Protein AF-A0A812R1J5-F1 (afdb_monomer_lite)

Foldseek 3Di:
DVVCVVVVQQVVCVVVVQPQDADLPFFQKWWWFAAPVRKIKIKGFSDQDEACDVPQHPDDPDPSRVVHPDDFDQSHQQQRIKMWIGDPDTDIDRHRLPDPVNCVLPVCQVDPDRSDDDRVSRHFTFWMWGDDPPDDIDIDGDDGPVNVVVVVVVD

Secondary structure (DSSP, 8-state):
-HHHHHHHHHHHHHHTT------TTTTSEEEEEE-TTS-EEEEEESSPPPPPBTTTB----GGGGTT--PPP-HHHHTT-EEEEEESSSEEEEEE-TTSHHHHHH-TTTT-TTT----GGGTSEEEEEEE--TTSPPEEEEPPPHHHHHHHHTT-

Radius of gyration: 16.7 Å; chains: 1; bounding box: 37×38×50 Å

Structure (mmCIF, N/CA/C/O backbone):
data_AF-A0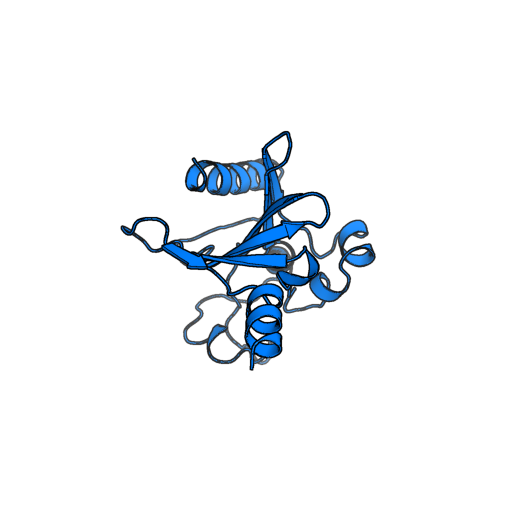A812R1J5-F1
#
_entry.id   AF-A0A812R1J5-F1
#
loop_
_atom_site.group_PDB
_atom_site.id
_atom_site.type_symbol
_atom_site.label_atom_id
_atom_site.label_alt_id
_atom_site.label_comp_id
_atom_site.label_asym_id
_atom_site.label_entity_id
_atom_site.l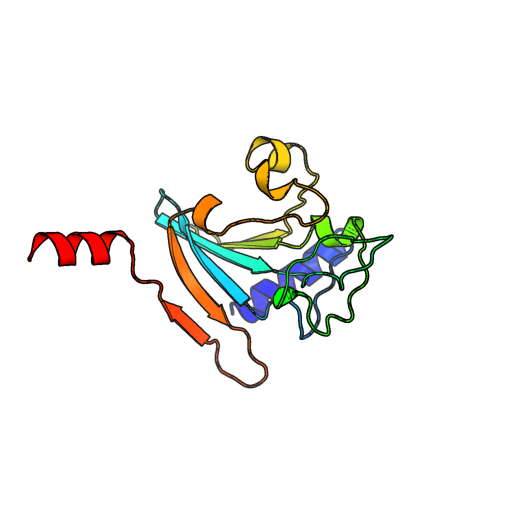abel_seq_id
_atom_site.pdbx_PDB_ins_code
_atom_site.Cartn_x
_atom_site.Ca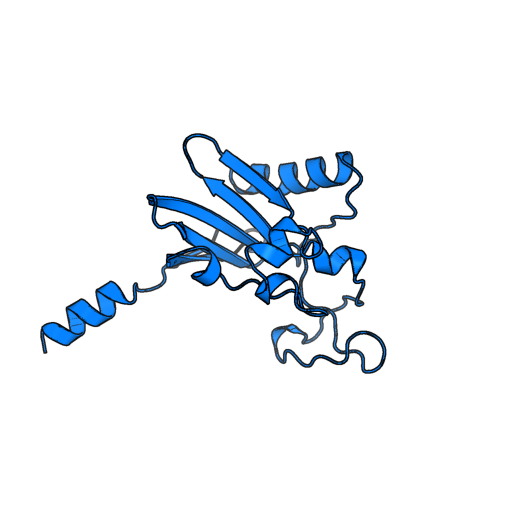rtn_y
_atom_site.Cartn_z
_atom_site.occupancy
_atom_site.B_iso_or_equiv
_atom_site.auth_seq_id
_atom_site.auth_comp_id
_atom_site.auth_asym_id
_atom_site.auth_atom_id
_atom_site.pdbx_PDB_model_num
ATOM 1 N N . MET A 1 1 ? -19.288 -5.017 1.926 1.00 64.69 1 MET A N 1
ATOM 2 C CA . MET A 1 1 ? -18.869 -3.828 2.698 1.00 64.69 1 MET A CA 1
ATOM 3 C C . MET A 1 1 ? -17.383 -3.512 2.534 1.00 64.69 1 MET A C 1
ATOM 5 O O . MET A 1 1 ? -17.084 -2.512 1.907 1.00 64.69 1 MET A O 1
ATOM 9 N N . LEU A 1 2 ? -16.437 -4.330 3.029 1.00 65.38 2 LEU A N 1
ATOM 10 C CA . LEU A 1 2 ? -14.997 -4.022 2.899 1.00 65.38 2 LEU A CA 1
ATOM 11 C C . LEU A 1 2 ? -14.519 -3.975 1.440 1.00 65.38 2 LEU A C 1
ATOM 13 O O . LEU A 1 2 ? -13.867 -3.024 1.029 1.00 65.38 2 LEU A O 1
ATOM 17 N N . LYS A 1 3 ? -14.906 -4.984 0.653 1.00 66.19 3 LYS A N 1
ATOM 18 C CA . LYS A 1 3 ? -14.640 -5.043 -0.788 1.00 66.19 3 LYS A CA 1
ATOM 19 C C . LYS A 1 3 ? -15.125 -3.769 -1.495 1.00 66.19 3 LYS A C 1
ATOM 21 O O . LYS A 1 3 ? -14.370 -3.162 -2.244 1.00 66.19 3 LYS A O 1
A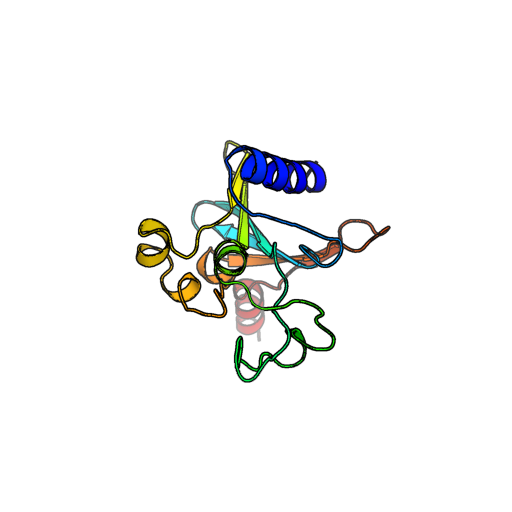TOM 26 N N . ASP A 1 4 ? -16.344 -3.333 -1.187 1.00 70.38 4 ASP A N 1
ATOM 27 C CA . ASP A 1 4 ? -16.959 -2.148 -1.795 1.00 70.38 4 ASP A CA 1
ATOM 28 C C . ASP A 1 4 ? -16.195 -0.868 -1.438 1.00 70.38 4 ASP A C 1
ATOM 30 O O . ASP A 1 4 ? -15.927 -0.066 -2.323 1.00 70.38 4 ASP A O 1
ATOM 34 N N . ILE A 1 5 ? -15.765 -0.722 -0.177 1.00 69.44 5 ILE A N 1
ATOM 35 C CA . ILE A 1 5 ? -14.951 0.415 0.287 1.00 69.44 5 ILE A CA 1
ATOM 36 C C . ILE A 1 5 ? -13.613 0.479 -0.463 1.00 69.44 5 ILE A C 1
ATOM 38 O O . ILE A 1 5 ? -13.178 1.555 -0.879 1.00 69.44 5 ILE A O 1
ATOM 42 N N . ILE A 1 6 ? -12.957 -0.666 -0.663 1.00 68.81 6 ILE A N 1
ATOM 43 C CA . ILE A 1 6 ? -11.669 -0.735 -1.365 1.00 68.81 6 ILE A CA 1
ATOM 44 C C . ILE A 1 6 ? -11.836 -0.302 -2.824 1.00 68.81 6 ILE A C 1
ATOM 46 O O . ILE A 1 6 ? -11.158 0.622 -3.276 1.00 68.81 6 ILE A O 1
ATOM 50 N N . PHE A 1 7 ? -12.785 -0.897 -3.550 1.00 70.31 7 PHE A N 1
ATOM 51 C CA . PHE A 1 7 ? -12.992 -0.556 -4.959 1.00 70.31 7 PHE A CA 1
ATOM 52 C C . PHE A 1 7 ? -13.555 0.861 -5.150 1.00 70.31 7 PHE A C 1
ATOM 54 O O . PHE A 1 7 ? -13.175 1.533 -6.110 1.00 70.31 7 PHE A O 1
ATOM 61 N N . SER A 1 8 ? -14.370 1.375 -4.220 1.00 74.31 8 SER A N 1
ATOM 62 C CA . SER A 1 8 ? -14.804 2.778 -4.256 1.00 74.31 8 SER A CA 1
ATOM 63 C C . SER A 1 8 ? -13.648 3.754 -4.036 1.00 74.31 8 SER A C 1
ATOM 65 O O . SER A 1 8 ? -13.647 4.836 -4.614 1.00 74.31 8 SER A O 1
ATOM 67 N N . THR A 1 9 ? -12.639 3.375 -3.242 1.00 69.69 9 THR A N 1
ATOM 68 C CA . THR A 1 9 ? -11.441 4.203 -3.014 1.00 69.69 9 THR A CA 1
ATOM 69 C C . THR A 1 9 ? -10.618 4.335 -4.290 1.00 69.69 9 THR A C 1
ATOM 71 O O . THR A 1 9 ? -10.218 5.439 -4.651 1.00 69.69 9 THR A O 1
ATOM 74 N N . VAL A 1 10 ? -10.420 3.231 -5.016 1.00 69.12 10 VAL A N 1
ATOM 75 C CA . VAL A 1 10 ? -9.720 3.249 -6.310 1.00 69.12 10 VAL A CA 1
ATOM 76 C C . VAL A 1 10 ? -10.470 4.118 -7.323 1.00 69.12 10 VAL A C 1
ATOM 78 O O . VAL A 1 10 ? -9.861 4.932 -8.015 1.00 69.12 10 VAL A O 1
ATOM 81 N N . ALA A 1 11 ? -11.800 4.003 -7.379 1.00 74.69 11 ALA A N 1
ATOM 82 C CA . ALA A 1 11 ? -12.625 4.837 -8.251 1.00 74.69 11 ALA A CA 1
ATOM 83 C C . ALA A 1 11 ? -12.539 6.334 -7.892 1.00 74.69 11 ALA A C 1
ATOM 85 O O . ALA A 1 11 ? -12.435 7.182 -8.784 1.00 74.69 11 ALA A O 1
ATOM 86 N N . ALA A 1 12 ? -12.532 6.668 -6.598 1.00 73.25 12 ALA A N 1
ATOM 87 C CA . ALA A 1 12 ? -12.374 8.041 -6.126 1.00 73.25 12 ALA A CA 1
ATOM 88 C C . ALA A 1 12 ? -10.984 8.613 -6.459 1.00 73.25 12 ALA A C 1
ATOM 90 O O . ALA A 1 12 ? -10.893 9.742 -6.935 1.00 73.25 12 ALA A O 1
ATOM 91 N N . ALA A 1 13 ? -9.916 7.827 -6.288 1.00 70.25 13 ALA A N 1
ATOM 92 C CA . ALA A 1 13 ? -8.553 8.222 -6.648 1.00 70.25 13 ALA A CA 1
ATOM 93 C C . ALA A 1 13 ? -8.426 8.537 -8.149 1.00 70.25 13 ALA A C 1
ATOM 95 O O . ALA A 1 13 ? -7.901 9.587 -8.518 1.00 70.25 13 ALA A O 1
ATOM 96 N N . ARG A 1 14 ? -8.995 7.683 -9.012 1.00 78.50 14 ARG A N 1
ATOM 97 C CA . ARG A 1 14 ? -9.061 7.925 -10.464 1.00 78.50 14 ARG A CA 1
ATOM 98 C C . ARG A 1 14 ? -9.826 9.201 -10.803 1.00 78.50 14 ARG A C 1
ATOM 100 O O . ARG A 1 14 ? -9.380 9.988 -11.630 1.00 78.50 14 ARG A O 1
ATOM 107 N N . SER A 1 15 ? -10.950 9.435 -10.126 1.00 77.81 15 SER A N 1
ATOM 108 C CA . SER A 1 15 ? -11.755 10.654 -10.306 1.00 77.81 15 SER A CA 1
ATOM 109 C C . SER A 1 15 ? -11.004 11.924 -9.888 1.00 77.81 15 SER A C 1
ATOM 111 O O . SER A 1 15 ? -11.266 12.995 -10.424 1.00 77.81 15 SER A O 1
ATOM 113 N N . ALA A 1 16 ? -10.049 11.805 -8.962 1.00 75.62 16 ALA A N 1
ATOM 114 C CA . ALA A 1 16 ? -9.153 12.882 -8.545 1.00 75.62 16 ALA A CA 1
ATOM 115 C C . ALA A 1 16 ? -7.918 13.054 -9.458 1.00 75.62 16 ALA A C 1
ATOM 117 O O . ALA A 1 16 ? -7.048 13.866 -9.153 1.00 75.62 16 ALA A O 1
ATOM 118 N N . GLY A 1 17 ? -7.823 12.307 -10.565 1.00 80.62 17 GLY A N 1
ATOM 119 C CA . GLY A 1 17 ? -6.720 12.392 -11.529 1.00 80.62 17 GLY A CA 1
ATOM 120 C C . GLY A 1 17 ? -5.495 11.541 -11.183 1.00 80.62 17 GLY A C 1
ATOM 121 O O . GLY A 1 17 ? -4.467 11.668 -11.844 1.00 80.62 17 GLY A O 1
ATOM 122 N N . LEU A 1 18 ? -5.578 10.669 -10.172 1.00 71.31 18 LEU A N 1
ATOM 123 C CA . LEU A 1 18 ? -4.492 9.748 -9.835 1.00 71.31 18 LEU A CA 1
ATOM 124 C C . LEU A 1 18 ? -4.523 8.524 -10.759 1.00 71.31 18 LEU A C 1
ATOM 126 O O . LEU A 1 18 ? -5.569 7.900 -10.950 1.00 71.31 18 LEU A O 1
ATOM 130 N N . SER A 1 19 ? -3.358 8.138 -11.283 1.00 75.50 19 SER A N 1
ATOM 131 C CA . SER A 1 19 ? -3.192 6.955 -12.139 1.00 75.50 19 SER A CA 1
ATOM 132 C C . SER A 1 19 ? -3.115 5.669 -11.308 1.00 75.50 19 SER A C 1
ATOM 134 O O . SER A 1 19 ? -2.084 5.002 -11.260 1.00 75.50 19 SER A O 1
ATOM 136 N N . VAL A 1 20 ? -4.204 5.344 -10.610 1.00 65.25 20 VAL A N 1
ATOM 137 C CA . VAL A 1 20 ? -4.327 4.110 -9.822 1.00 65.25 20 VAL A CA 1
ATOM 138 C C . VAL A 1 20 ? -5.086 3.079 -10.640 1.00 65.25 20 VAL A C 1
ATOM 140 O O . VAL A 1 20 ? -6.222 3.326 -11.042 1.00 65.25 20 VAL A O 1
ATOM 143 N N . GLU A 1 21 ? -4.503 1.904 -10.850 1.00 65.12 21 GLU A N 1
ATOM 144 C CA . GLU A 1 21 ? -5.200 0.754 -11.416 1.00 65.12 21 GLU A CA 1
ATOM 145 C C . GLU A 1 21 ? -5.092 -0.441 -10.482 1.00 65.12 21 GLU A C 1
ATOM 147 O O . GLU A 1 21 ? -4.053 -0.649 -9.872 1.00 65.12 21 GLU A O 1
ATOM 152 N N . VAL A 1 22 ? -6.192 -1.184 -10.343 1.00 60.97 22 VAL A N 1
ATOM 153 C CA . VAL A 1 22 ? -6.213 -2.466 -9.636 1.00 60.97 22 VAL A CA 1
ATOM 154 C C . VAL A 1 22 ? -6.807 -3.513 -10.564 1.00 60.97 22 VAL A C 1
ATOM 156 O O . VAL A 1 22 ? -7.830 -3.279 -11.217 1.00 60.97 22 VAL A O 1
ATOM 159 N N . ASN A 1 23 ? -6.170 -4.666 -10.629 1.00 55.72 23 ASN A N 1
ATOM 160 C CA . ASN A 1 23 ? -6.585 -5.829 -11.384 1.00 55.72 23 ASN A CA 1
ATOM 161 C C . ASN A 1 23 ? -6.753 -7.028 -10.433 1.00 55.72 23 ASN A C 1
ATOM 163 O O . ASN A 1 23 ? -6.597 -6.912 -9.221 1.00 55.72 23 ASN A O 1
ATOM 167 N N . ARG A 1 24 ? -7.133 -8.194 -10.968 1.00 49.31 24 ARG A N 1
ATOM 168 C CA . ARG A 1 24 ? -7.388 -9.400 -10.154 1.00 49.31 24 ARG A CA 1
ATOM 169 C C . ARG A 1 24 ? -6.161 -9.908 -9.394 1.00 49.31 24 ARG A C 1
ATOM 171 O O . ARG A 1 24 ? -6.329 -10.777 -8.546 1.00 49.31 24 ARG A O 1
ATOM 178 N N . PHE A 1 25 ? -4.975 -9.457 -9.796 1.00 54.66 25 PHE A N 1
ATOM 179 C CA . PHE A 1 25 ? -3.705 -9.752 -9.166 1.00 54.66 25 PHE A CA 1
ATOM 180 C C . PHE A 1 25 ? -3.291 -8.726 -8.113 1.00 54.66 25 PHE A C 1
ATOM 182 O O . PHE A 1 25 ? -2.415 -9.000 -7.307 1.00 54.66 25 PHE A O 1
ATOM 189 N N . ASP A 1 26 ? -3.960 -7.579 -8.082 1.00 59.06 26 ASP A N 1
ATOM 190 C CA . ASP A 1 26 ? -3.751 -6.563 -7.068 1.00 59.06 26 ASP A CA 1
ATOM 191 C C . ASP A 1 26 ? -4.684 -6.843 -5.883 1.00 59.06 26 ASP A C 1
ATOM 193 O O . ASP A 1 26 ? -5.814 -7.310 -6.052 1.00 59.06 26 ASP A O 1
ATOM 197 N N . LEU A 1 27 ? -4.229 -6.534 -4.666 1.00 61.00 27 LEU A N 1
ATOM 198 C CA . LEU A 1 27 ? -4.973 -6.734 -3.418 1.00 61.00 27 LEU A CA 1
ATOM 199 C C . LEU A 1 27 ? -5.160 -8.201 -2.988 1.00 61.00 27 LEU A C 1
ATOM 201 O O . LEU A 1 27 ? -6.016 -8.455 -2.145 1.00 61.00 27 LEU A O 1
ATOM 205 N N . PHE A 1 28 ? -4.382 -9.174 -3.478 1.00 64.12 28 PHE A N 1
ATOM 206 C CA . PHE A 1 28 ? -4.482 -10.562 -2.984 1.00 64.12 28 PHE A CA 1
ATOM 207 C C . PHE A 1 28 ? -4.224 -10.702 -1.491 1.00 64.12 28 PHE A C 1
ATOM 209 O O . PHE A 1 28 ? -4.686 -11.664 -0.873 1.00 64.12 28 PHE A O 1
ATOM 216 N N . HIS A 1 29 ? -3.473 -9.759 -0.936 1.00 76.31 29 HIS A N 1
ATOM 217 C CA . HIS A 1 29 ? -2.970 -9.791 0.413 1.00 76.31 29 HIS A CA 1
ATOM 218 C C . HIS A 1 29 ? -3.009 -8.390 1.023 1.00 76.31 29 HIS A C 1
ATOM 220 O O . HIS A 1 29 ? -2.663 -7.393 0.384 1.00 76.31 29 HIS A O 1
ATOM 226 N N . GLY A 1 30 ? -3.451 -8.321 2.270 1.00 85.50 30 GLY A N 1
ATOM 227 C CA . GLY A 1 30 ? -3.385 -7.123 3.085 1.00 85.50 30 GLY A CA 1
ATOM 228 C C . GLY A 1 30 ? -3.140 -7.465 4.543 1.00 85.50 30 GLY A C 1
ATOM 229 O O . GLY A 1 30 ? -3.285 -8.612 4.965 1.00 85.50 30 GLY A O 1
ATOM 230 N N . HIS A 1 31 ? -2.816 -6.445 5.324 1.00 91.69 31 HIS A N 1
ATOM 231 C CA . HIS A 1 31 ? -2.471 -6.585 6.728 1.00 91.69 31 HIS A CA 1
ATOM 232 C C . HIS A 1 31 ? -3.422 -5.772 7.589 1.00 91.69 31 HIS A C 1
ATOM 234 O O . HIS A 1 31 ? -3.614 -4.573 7.380 1.00 91.69 31 HIS A O 1
ATOM 240 N N . VAL A 1 32 ? -3.999 -6.424 8.588 1.00 92.12 32 VAL A N 1
ATOM 241 C CA . VAL A 1 32 ? -4.790 -5.773 9.627 1.00 92.12 32 VAL A CA 1
ATOM 242 C C . VAL A 1 32 ? -3.845 -5.404 10.751 1.00 92.12 32 VAL A C 1
ATOM 244 O O . VAL A 1 32 ? -3.162 -6.262 11.309 1.00 92.12 32 VAL A O 1
ATOM 247 N N . VAL A 1 33 ? -3.826 -4.126 11.093 1.00 94.69 33 VAL A N 1
ATOM 248 C CA . VAL A 1 33 ? -2.898 -3.537 12.049 1.00 94.69 33 VAL A CA 1
ATOM 249 C C . VAL A 1 33 ? -3.684 -2.778 13.105 1.00 94.69 33 VAL A C 1
ATOM 251 O O . VAL A 1 33 ? -4.580 -2.003 12.779 1.00 94.69 33 VAL A O 1
ATOM 254 N N . GLN A 1 34 ? -3.338 -2.967 14.374 1.00 95.12 34 GLN A N 1
ATOM 255 C CA . GLN A 1 34 ? -3.854 -2.151 15.465 1.00 95.12 34 GLN A CA 1
ATOM 256 C C . GLN A 1 34 ? -2.872 -1.035 15.805 1.00 95.12 34 GLN A C 1
ATOM 258 O O . GLN A 1 34 ? -1.714 -1.271 16.153 1.00 95.12 34 GLN A O 1
ATOM 263 N N . ARG A 1 35 ? -3.346 0.206 15.743 1.00 94.06 35 ARG A N 1
ATOM 264 C CA . ARG A 1 35 ? -2.580 1.379 16.161 1.00 94.06 35 ARG A CA 1
ATOM 265 C C . ARG A 1 35 ? -2.555 1.487 17.684 1.00 94.06 35 ARG A C 1
ATOM 267 O O . ARG A 1 35 ? -3.414 0.960 18.385 1.00 94.06 35 ARG A O 1
ATOM 274 N N . ARG A 1 36 ? -1.600 2.255 18.218 1.00 90.56 36 ARG A N 1
ATOM 275 C CA . ARG A 1 36 ? -1.446 2.461 19.675 1.00 90.56 36 ARG A CA 1
ATOM 276 C C . ARG A 1 36 ? -2.681 3.058 20.356 1.00 90.56 36 ARG A C 1
ATOM 278 O O . ARG A 1 36 ? -2.888 2.820 21.538 1.00 90.56 36 ARG A O 1
ATOM 285 N N . ASN A 1 37 ? -3.469 3.843 19.626 1.00 92.25 37 ASN A N 1
ATOM 286 C CA . ASN A 1 37 ? -4.712 4.436 20.115 1.00 92.25 37 ASN A CA 1
ATOM 287 C C . ASN A 1 37 ? -5.923 3.487 20.012 1.00 92.25 37 ASN A C 1
ATOM 289 O O . ASN A 1 37 ? -7.024 3.894 20.360 1.00 92.25 37 ASN A O 1
ATOM 293 N N . GLY A 1 38 ? -5.732 2.249 19.547 1.00 92.31 38 GLY A N 1
ATOM 294 C CA . GLY A 1 38 ? -6.778 1.237 19.404 1.00 92.31 38 GLY A CA 1
ATOM 295 C C . GLY A 1 38 ? -7.433 1.180 18.023 1.00 92.31 38 GLY A C 1
ATOM 296 O O . GLY A 1 38 ? -8.084 0.177 17.734 1.00 92.31 38 GLY A O 1
ATOM 297 N N . ASP A 1 39 ? -7.228 2.188 17.166 1.00 95.31 39 ASP A N 1
ATOM 298 C CA . ASP A 1 39 ? -7.769 2.197 15.801 1.00 95.31 39 ASP A CA 1
ATOM 299 C C . ASP A 1 39 ? -7.244 1.010 14.989 1.00 95.31 39 ASP A C 1
ATOM 301 O O . ASP A 1 39 ? -6.083 0.604 15.128 1.00 95.31 39 ASP A O 1
ATOM 305 N N . ILE A 1 40 ? -8.075 0.505 14.079 1.00 95.94 40 ILE A N 1
ATOM 306 C CA . ILE A 1 40 ? -7.687 -0.562 13.158 1.00 95.94 40 ILE A CA 1
ATOM 307 C C . ILE A 1 40 ? -7.358 0.039 11.796 1.00 95.94 40 ILE A C 1
ATOM 309 O O . ILE A 1 40 ? -8.081 0.883 11.275 1.00 95.94 40 ILE A O 1
ATOM 313 N N . VAL A 1 41 ? -6.264 -0.414 11.202 1.00 94.81 41 VAL A N 1
ATOM 314 C CA . VAL A 1 41 ? -5.860 -0.080 9.840 1.00 94.81 41 VAL A CA 1
ATOM 315 C C . VAL A 1 41 ? -5.811 -1.361 9.029 1.00 94.81 41 VAL A C 1
ATOM 317 O O . VAL A 1 41 ? -5.260 -2.361 9.475 1.00 94.81 41 VAL A O 1
ATOM 320 N N . LEU A 1 42 ? -6.370 -1.323 7.827 1.00 92.44 42 LEU A N 1
ATOM 321 C CA . LEU A 1 42 ? -6.117 -2.317 6.799 1.00 92.44 42 LEU A CA 1
ATOM 322 C C . LEU A 1 42 ? -5.144 -1.717 5.784 1.00 92.44 42 LEU A C 1
ATOM 324 O O . LEU A 1 42 ? -5.493 -0.768 5.082 1.00 92.44 42 LEU A O 1
ATOM 328 N N . LEU A 1 43 ? -3.935 -2.264 5.732 1.00 92.31 43 LEU A N 1
ATOM 329 C CA . LEU A 1 43 ? -2.946 -1.994 4.695 1.00 92.31 43 LEU A CA 1
ATOM 330 C C . LEU A 1 43 ? -3.175 -2.960 3.533 1.00 92.31 43 LEU A C 1
ATOM 332 O O . LEU A 1 43 ? -3.272 -4.166 3.743 1.00 92.31 43 LEU A O 1
ATOM 336 N N . LEU A 1 44 ? -3.262 -2.434 2.319 1.00 87.88 44 LEU A N 1
ATOM 337 C CA . LEU A 1 44 ? -3.446 -3.200 1.091 1.00 87.88 44 LEU A CA 1
ATOM 338 C C . LEU A 1 44 ? -2.372 -2.824 0.078 1.00 87.88 44 LEU A C 1
ATOM 340 O O . LEU A 1 44 ? -1.987 -1.657 -0.012 1.00 87.88 44 LEU A O 1
ATOM 344 N N . HIS A 1 45 ? -1.973 -3.790 -0.741 1.00 84.25 45 HIS A N 1
ATOM 345 C CA . HIS A 1 45 ? -1.070 -3.563 -1.862 1.00 84.25 45 HIS A CA 1
ATOM 346 C C . HIS A 1 45 ? -1.877 -3.461 -3.163 1.00 84.25 45 HIS A C 1
ATOM 348 O O . HIS A 1 45 ? -2.453 -4.439 -3.629 1.00 84.25 45 HIS A O 1
ATOM 354 N N . ALA A 1 46 ? -1.955 -2.252 -3.717 1.00 79.44 46 ALA A N 1
ATOM 355 C CA . ALA A 1 46 ? -2.644 -1.920 -4.965 1.00 79.44 46 ALA A CA 1
ATOM 356 C C . ALA A 1 46 ? -1.837 -2.267 -6.226 1.00 79.44 46 ALA A C 1
ATOM 358 O O . ALA A 1 46 ? -2.401 -2.227 -7.309 1.00 79.44 46 ALA A O 1
ATOM 359 N N . SER A 1 47 ? -0.543 -2.568 -6.087 1.00 79.81 47 SER A N 1
ATOM 360 C CA . SER A 1 47 ? 0.306 -3.045 -7.179 1.00 79.81 47 SER A CA 1
ATOM 361 C C . SER A 1 47 ? 1.258 -4.115 -6.661 1.00 79.81 47 SER A C 1
ATOM 363 O O . SER A 1 47 ? 2.003 -3.892 -5.690 1.00 79.81 47 SER A O 1
ATOM 365 N N . GLU A 1 48 ? 1.263 -5.252 -7.347 1.00 78.75 48 GLU A N 1
ATOM 366 C CA . GLU A 1 48 ? 2.297 -6.278 -7.207 1.00 78.75 48 GLU A CA 1
ATOM 367 C C . GLU A 1 48 ? 3.673 -5.757 -7.649 1.00 78.75 48 GLU A C 1
ATOM 369 O O . GLU A 1 48 ? 3.803 -4.680 -8.247 1.00 78.75 48 GLU A O 1
ATOM 374 N N . TYR A 1 49 ? 4.727 -6.504 -7.317 1.00 84.81 49 TYR A N 1
ATOM 375 C CA . TYR A 1 49 ? 6.080 -6.132 -7.719 1.00 84.81 49 TYR A CA 1
ATOM 376 C C . TYR A 1 49 ? 6.318 -6.364 -9.221 1.00 84.81 49 TYR A C 1
ATOM 378 O O . TYR A 1 49 ? 5.983 -7.437 -9.732 1.00 84.81 49 TYR A O 1
ATOM 386 N N . PRO A 1 50 ? 6.955 -5.409 -9.928 1.00 88.62 50 PRO A N 1
ATOM 387 C CA . PRO A 1 50 ? 7.345 -5.590 -11.323 1.00 88.62 50 PRO A CA 1
ATOM 388 C C . PRO A 1 50 ? 8.305 -6.755 -11.511 1.00 88.62 50 PRO A C 1
ATOM 390 O O . PRO A 1 50 ? 9.126 -7.035 -10.628 1.00 88.62 50 PRO A O 1
ATOM 393 N N . ALA A 1 51 ? 8.255 -7.390 -12.681 1.00 88.56 51 ALA A N 1
ATOM 394 C CA . ALA A 1 51 ? 9.268 -8.355 -13.078 1.00 88.56 51 ALA A CA 1
ATOM 395 C C . ALA A 1 51 ? 10.665 -7.737 -12.983 1.00 88.56 51 ALA A C 1
ATOM 397 O O . ALA A 1 51 ? 10.886 -6.552 -13.251 1.00 88.56 51 ALA A O 1
ATOM 398 N N . ARG A 1 52 ? 11.637 -8.567 -12.605 1.00 89.94 52 ARG A N 1
ATOM 399 C CA . ARG A 1 52 ? 13.031 -8.141 -12.586 1.00 89.94 52 ARG A CA 1
ATOM 400 C C . ARG A 1 52 ? 13.477 -7.834 -14.012 1.00 89.94 52 ARG A C 1
ATOM 402 O O . ARG A 1 52 ? 13.498 -8.716 -14.866 1.00 89.94 52 ARG A O 1
ATOM 409 N N . ASN A 1 53 ? 13.924 -6.606 -14.231 1.00 90.75 53 ASN A N 1
ATOM 410 C CA . ASN A 1 53 ? 14.501 -6.159 -15.490 1.00 90.75 53 ASN A CA 1
ATOM 411 C C . ASN A 1 53 ? 15.822 -5.449 -15.184 1.00 90.75 53 ASN A C 1
ATOM 413 O O . ASN A 1 53 ? 15.852 -4.525 -14.379 1.00 90.75 53 ASN A O 1
ATOM 417 N N . LEU A 1 54 ? 16.928 -5.885 -15.789 1.00 90.69 54 LEU A N 1
ATOM 418 C CA . LEU A 1 54 ? 18.257 -5.355 -15.455 1.00 90.69 54 LEU A CA 1
ATOM 419 C C . LEU A 1 54 ? 18.428 -3.864 -15.787 1.00 90.69 54 LEU A C 1
ATOM 421 O O . LEU A 1 54 ? 19.302 -3.226 -15.208 1.00 90.69 54 LEU A O 1
ATOM 425 N N . GLU A 1 55 ? 17.598 -3.317 -16.672 1.00 90.69 55 GLU A N 1
ATOM 426 C CA . GLU A 1 55 ? 17.650 -1.920 -17.097 1.00 90.69 55 GLU A CA 1
ATOM 427 C C . GLU A 1 55 ? 16.660 -1.049 -16.313 1.00 90.69 55 GLU A C 1
ATOM 429 O O . GLU A 1 55 ? 17.045 -0.015 -15.772 1.00 90.69 55 GLU A O 1
ATOM 434 N N . SER A 1 56 ? 15.393 -1.465 -16.211 1.00 88.62 56 SER A N 1
ATOM 435 C CA . SER A 1 56 ? 14.319 -0.635 -15.641 1.00 88.62 56 SER A CA 1
ATOM 436 C C . SER A 1 56 ? 13.983 -0.932 -14.175 1.00 88.62 56 SER A C 1
ATOM 438 O O . SER A 1 56 ? 13.540 -0.034 -13.460 1.00 88.62 56 SER A O 1
ATOM 440 N N . PHE A 1 57 ? 14.213 -2.159 -13.691 1.00 91.50 57 PHE A N 1
ATOM 441 C CA . PHE A 1 57 ? 13.943 -2.565 -12.304 1.00 91.50 57 PHE A CA 1
ATOM 442 C C . PHE A 1 57 ? 14.879 -3.702 -11.856 1.00 91.50 57 PHE A C 1
ATOM 444 O O . PHE A 1 57 ? 14.466 -4.865 -11.755 1.00 91.50 57 PHE A O 1
ATOM 451 N N . PRO A 1 58 ? 16.165 -3.405 -11.580 1.00 91.56 58 PRO A N 1
ATOM 452 C CA . PRO A 1 58 ? 17.189 -4.425 -11.339 1.00 91.56 58 PRO A CA 1
ATOM 453 C C . PRO A 1 58 ? 17.126 -5.034 -9.928 1.00 91.56 58 PRO A C 1
ATOM 455 O O . PRO A 1 58 ? 18.092 -5.649 -9.471 1.00 91.56 58 PRO A O 1
ATOM 458 N N . VAL A 1 59 ? 16.009 -4.872 -9.216 1.00 89.19 59 VAL A N 1
ATOM 459 C CA . VAL A 1 59 ? 15.819 -5.402 -7.864 1.00 89.19 59 VAL A CA 1
ATOM 460 C C . VAL A 1 59 ? 15.335 -6.844 -7.953 1.00 89.19 59 VAL A C 1
ATOM 462 O O . VAL A 1 59 ? 14.356 -7.136 -8.636 1.00 89.19 59 VAL A O 1
ATOM 465 N N . ASN A 1 60 ? 16.027 -7.745 -7.253 1.00 88.19 60 ASN A N 1
ATOM 466 C CA . ASN A 1 60 ? 15.618 -9.136 -7.105 1.00 88.19 60 ASN A CA 1
ATOM 467 C C . ASN A 1 60 ? 14.856 -9.318 -5.786 1.00 88.19 60 ASN A C 1
ATOM 469 O O . ASN A 1 60 ? 15.449 -9.233 -4.713 1.00 88.19 60 ASN A O 1
ATOM 473 N N . LEU A 1 61 ? 13.561 -9.587 -5.884 1.00 84.38 61 LEU A N 1
ATOM 474 C CA . LEU A 1 61 ? 12.647 -9.835 -4.769 1.00 84.38 61 LEU A CA 1
ATOM 475 C C . LEU A 1 61 ? 12.236 -11.318 -4.687 1.00 84.38 61 LEU A C 1
ATOM 477 O O . LEU A 1 61 ? 11.341 -11.676 -3.924 1.00 84.38 61 LEU A O 1
ATOM 481 N N . GLY A 1 62 ? 12.895 -12.193 -5.456 1.00 82.88 62 GLY A N 1
ATOM 482 C CA . GLY A 1 62 ? 12.689 -13.639 -5.415 1.00 82.88 62 GLY A CA 1
ATOM 483 C C . GLY A 1 62 ? 11.274 -14.048 -5.825 1.00 82.88 62 GLY A C 1
ATOM 484 O O . GLY A 1 62 ? 10.783 -13.634 -6.873 1.00 82.88 62 GLY A O 1
ATOM 485 N N . TYR A 1 63 ? 10.622 -14.864 -4.990 1.00 74.81 63 TYR A N 1
ATOM 486 C CA . TYR A 1 63 ? 9.288 -15.419 -5.257 1.00 74.81 63 TYR A CA 1
ATOM 487 C C . TYR A 1 63 ? 8.227 -14.357 -5.565 1.00 74.81 63 TYR A C 1
ATOM 489 O O . TYR A 1 63 ? 7.327 -14.627 -6.351 1.00 74.81 63 TYR A O 1
ATOM 497 N N . CYS A 1 64 ? 8.363 -13.145 -5.022 1.00 71.69 64 CYS A N 1
ATOM 498 C CA . CYS A 1 64 ? 7.414 -12.055 -5.247 1.00 71.69 64 CYS A CA 1
ATOM 499 C C . CYS A 1 64 ? 7.420 -11.501 -6.686 1.00 71.69 64 CYS A C 1
ATOM 501 O O . CYS A 1 64 ? 6.577 -10.676 -7.012 1.00 71.69 64 CYS A O 1
ATOM 503 N N . GLN A 1 65 ? 8.381 -11.898 -7.529 1.00 80.62 65 GLN A N 1
ATOM 504 C CA . GLN A 1 65 ? 8.482 -11.474 -8.934 1.00 80.62 65 GLN A CA 1
ATOM 505 C C . GLN A 1 65 ? 8.318 -12.620 -9.929 1.00 80.62 65 GLN A C 1
ATOM 507 O O . GLN A 1 65 ? 8.364 -12.375 -11.136 1.00 80.62 65 GLN A O 1
ATOM 512 N N . ILE A 1 66 ? 8.192 -13.862 -9.453 1.00 77.00 66 ILE A N 1
ATOM 513 C CA . ILE A 1 66 ? 8.089 -15.022 -10.339 1.00 77.00 66 ILE A CA 1
ATOM 514 C C . ILE A 1 66 ? 6.838 -14.864 -11.198 1.00 77.00 66 ILE A C 1
ATOM 516 O O . ILE A 1 66 ? 5.750 -14.632 -10.678 1.00 77.00 66 ILE A O 1
ATOM 520 N N . ASP A 1 67 ? 7.037 -14.946 -12.512 1.00 79.56 67 ASP A N 1
ATOM 521 C CA . ASP A 1 67 ? 6.003 -14.799 -13.538 1.00 79.56 67 ASP A CA 1
ATOM 522 C C . ASP A 1 67 ? 5.194 -13.489 -13.457 1.00 79.56 67 ASP A C 1
ATOM 524 O O . ASP A 1 67 ? 4.097 -13.403 -14.012 1.00 79.56 67 ASP A O 1
ATOM 528 N N . SER A 1 68 ? 5.727 -12.448 -12.799 1.00 81.31 68 SER A N 1
ATOM 529 C CA . SER A 1 68 ? 5.086 -11.131 -12.777 1.00 81.31 68 SER A CA 1
ATOM 530 C C . SER A 1 68 ? 5.066 -10.547 -14.195 1.00 81.31 68 SER A C 1
ATOM 532 O O . SER A 1 68 ? 6.128 -10.374 -14.794 1.00 81.31 68 SER A O 1
ATOM 534 N N . PRO A 1 69 ? 3.895 -10.214 -14.762 1.00 82.38 69 PRO A N 1
ATOM 535 C CA . PRO A 1 69 ? 3.810 -9.606 -16.088 1.00 82.38 69 PRO A CA 1
ATOM 536 C C . PRO A 1 69 ? 4.017 -8.083 -16.048 1.00 82.38 69 PRO A C 1
ATOM 538 O O . PRO A 1 69 ? 3.896 -7.425 -17.078 1.00 82.38 69 PRO A O 1
ATOM 541 N N . LEU A 1 70 ? 4.241 -7.504 -14.863 1.00 84.62 70 LEU A N 1
ATOM 542 C CA . LEU A 1 70 ? 4.246 -6.060 -14.664 1.00 84.62 70 LEU A CA 1
ATOM 543 C C . LEU A 1 70 ? 5.595 -5.445 -15.044 1.00 84.62 70 LEU A C 1
ATOM 545 O O . LEU A 1 70 ? 6.645 -5.852 -14.542 1.00 84.62 70 LEU A O 1
ATOM 549 N N . GLU A 1 71 ? 5.547 -4.405 -15.871 1.00 88.38 71 GLU A N 1
ATOM 550 C CA . GLU A 1 71 ? 6.677 -3.514 -16.120 1.00 88.38 71 GLU A CA 1
ATOM 551 C C . GLU A 1 71 ? 6.762 -2.428 -15.040 1.00 88.38 71 GLU A C 1
ATOM 553 O O . GLU A 1 71 ? 5.764 -2.014 -14.445 1.00 88.38 71 GLU A O 1
ATOM 558 N N . TYR A 1 72 ? 7.977 -1.957 -14.757 1.00 90.75 72 TYR A N 1
ATOM 559 C CA . TYR A 1 72 ? 8.169 -0.918 -13.754 1.00 90.75 72 TYR A CA 1
ATOM 560 C C . TYR A 1 72 ? 7.792 0.464 -14.292 1.00 90.75 72 TYR A C 1
ATOM 562 O O . TYR A 1 72 ? 8.406 0.976 -15.228 1.00 90.75 72 TYR A O 1
ATOM 570 N N . HIS A 1 73 ? 6.863 1.116 -13.594 1.00 89.19 73 HIS A N 1
ATOM 571 C CA . HIS A 1 73 ? 6.539 2.527 -13.774 1.00 89.19 73 HIS A CA 1
ATOM 572 C C . HIS A 1 73 ? 6.535 3.239 -12.421 1.00 89.19 73 HIS A C 1
ATOM 574 O O . HIS A 1 73 ? 5.711 2.944 -11.552 1.00 89.19 73 HIS A O 1
ATOM 580 N N . SER A 1 74 ? 7.428 4.215 -12.237 1.00 88.38 74 SER A N 1
ATOM 581 C CA . SER A 1 74 ? 7.561 4.939 -10.962 1.00 88.38 74 SER A CA 1
ATOM 582 C C . SER A 1 74 ? 6.275 5.660 -10.549 1.00 88.38 74 SER A C 1
ATOM 584 O O . SER A 1 74 ? 5.929 5.665 -9.371 1.00 88.38 74 SER A O 1
ATOM 586 N N . ALA A 1 75 ? 5.544 6.216 -11.523 1.00 87.06 75 ALA A N 1
ATOM 587 C CA . ALA A 1 75 ? 4.293 6.936 -11.290 1.00 87.06 75 ALA A CA 1
ATOM 588 C C . ALA A 1 75 ? 3.196 6.052 -10.675 1.00 87.06 75 ALA A C 1
ATOM 590 O O . ALA A 1 75 ? 2.384 6.556 -9.905 1.00 87.06 75 ALA A O 1
ATOM 591 N N . THR A 1 76 ? 3.195 4.750 -10.973 1.00 85.69 76 THR A N 1
ATOM 592 C CA . THR A 1 76 ? 2.263 3.773 -10.392 1.00 85.69 76 THR A CA 1
ATOM 593 C C . THR A 1 76 ? 2.813 3.215 -9.082 1.00 85.69 76 THR A C 1
ATOM 595 O O . THR A 1 76 ? 2.109 3.155 -8.076 1.00 85.69 76 THR A O 1
ATOM 598 N N . MET A 1 77 ? 4.103 2.867 -9.062 1.00 87.62 77 MET A N 1
ATOM 599 C CA . MET A 1 77 ? 4.755 2.234 -7.912 1.00 87.62 77 MET A CA 1
ATOM 600 C C . MET A 1 77 ? 4.754 3.105 -6.652 1.00 87.62 77 MET A C 1
ATOM 602 O O . MET A 1 77 ? 4.668 2.565 -5.549 1.00 87.62 77 MET A O 1
ATOM 606 N N . GLN A 1 78 ? 4.776 4.435 -6.786 1.00 91.81 78 GLN A N 1
ATOM 607 C CA . GLN A 1 78 ? 4.674 5.338 -5.635 1.00 91.81 78 GLN A CA 1
ATOM 608 C C . GLN A 1 78 ? 3.306 5.294 -4.929 1.00 91.81 78 GLN A C 1
ATOM 610 O O . GLN A 1 78 ? 3.228 5.671 -3.765 1.00 91.81 78 GLN A O 1
ATOM 615 N N . PHE A 1 79 ? 2.242 4.814 -5.587 1.00 90.31 79 PHE A N 1
ATOM 616 C CA . PHE A 1 79 ? 0.889 4.696 -5.017 1.00 90.31 79 PHE A CA 1
ATOM 617 C C . PHE A 1 79 ? 0.505 3.253 -4.673 1.00 90.31 79 PHE A C 1
ATOM 619 O O . PHE A 1 79 ? -0.672 2.937 -4.489 1.00 90.31 79 PHE A O 1
ATOM 626 N N . ARG A 1 80 ? 1.487 2.349 -4.583 1.00 87.25 80 ARG A N 1
ATOM 627 C CA . ARG A 1 80 ? 1.224 0.912 -4.451 1.00 87.25 80 ARG A CA 1
ATOM 628 C C . ARG A 1 80 ? 0.577 0.491 -3.134 1.00 87.25 80 ARG A C 1
ATOM 630 O O . ARG A 1 80 ? 0.151 -0.653 -3.041 1.00 87.25 80 ARG A O 1
ATOM 637 N N . ASN A 1 81 ? 0.512 1.350 -2.117 1.00 88.88 81 ASN A N 1
ATOM 638 C CA . ASN A 1 81 ? -0.139 1.030 -0.847 1.00 88.88 81 ASN A CA 1
ATOM 639 C C . ASN A 1 81 ? -1.417 1.845 -0.645 1.00 88.88 81 ASN A C 1
ATOM 641 O O . ASN A 1 81 ? -1.411 3.075 -0.725 1.00 88.88 81 ASN A O 1
ATOM 645 N N . LEU A 1 82 ? -2.501 1.148 -0.306 1.00 88.94 82 LEU A N 1
ATOM 646 C CA . LEU A 1 82 ? -3.747 1.748 0.154 1.00 88.94 82 LEU A CA 1
ATOM 647 C C . LEU A 1 82 ? -3.905 1.491 1.652 1.00 88.94 82 LEU A C 1
ATOM 649 O O . LEU A 1 82 ? -3.632 0.391 2.132 1.00 88.94 82 LEU A O 1
ATOM 653 N N . LEU A 1 83 ? -4.398 2.484 2.385 1.00 91.44 83 LEU A N 1
ATOM 654 C CA . LEU A 1 83 ? -4.786 2.337 3.784 1.00 91.44 83 LEU A CA 1
ATOM 655 C C . LEU A 1 83 ? -6.284 2.540 3.936 1.00 91.44 83 LEU A C 1
ATOM 657 O O . LEU A 1 83 ? -6.819 3.535 3.456 1.00 91.44 83 LEU A O 1
ATOM 661 N N . VAL A 1 84 ? -6.939 1.661 4.687 1.00 92.31 84 VAL A N 1
ATOM 662 C CA . VAL A 1 84 ? -8.293 1.885 5.201 1.00 92.31 84 VAL A CA 1
ATOM 663 C C . VAL A 1 84 ? -8.222 1.975 6.719 1.00 92.31 84 VAL A C 1
ATOM 665 O O . VAL A 1 84 ? -7.886 1.006 7.392 1.00 92.31 84 VAL A O 1
ATOM 668 N N . LEU A 1 85 ? -8.516 3.151 7.259 1.00 94.00 85 LEU A N 1
ATOM 669 C CA . LEU A 1 85 ? -8.558 3.434 8.687 1.00 94.00 85 LEU A CA 1
ATOM 670 C C . LEU A 1 85 ? -9.988 3.264 9.205 1.00 94.00 85 LEU A C 1
ATOM 672 O O . LEU A 1 85 ? -10.902 3.962 8.765 1.00 94.00 85 LEU A O 1
ATOM 676 N N . PHE A 1 86 ? -10.151 2.375 10.177 1.00 93.12 86 PHE A N 1
ATOM 677 C CA . PHE A 1 86 ? -11.368 2.162 10.950 1.00 93.12 86 PHE A CA 1
ATOM 678 C C . PHE A 1 86 ? -11.214 2.853 12.309 1.00 93.12 86 PHE A C 1
ATOM 680 O O . PHE A 1 86 ? -10.697 2.267 13.263 1.00 93.12 86 PHE A O 1
ATOM 687 N N . SER A 1 87 ? -11.639 4.115 12.365 1.00 90.81 87 SER A N 1
ATOM 688 C CA . SER A 1 87 ? -11.777 4.897 13.600 1.00 90.81 87 SER A CA 1
ATOM 689 C C . SER A 1 87 ? -13.262 5.206 13.858 1.00 90.81 87 SER A C 1
ATOM 691 O O . SER A 1 87 ? -14.142 4.466 13.416 1.00 90.81 87 SER A O 1
ATOM 693 N N . ASP A 1 88 ? -13.559 6.327 14.519 1.00 90.94 88 ASP A N 1
ATOM 694 C CA . ASP A 1 88 ? -14.889 6.957 14.570 1.00 90.94 88 ASP A CA 1
ATOM 695 C C . ASP A 1 88 ? -15.588 7.063 13.198 1.00 90.94 88 ASP A C 1
ATOM 697 O O . ASP A 1 88 ? -16.815 7.007 13.106 1.00 90.94 88 ASP A O 1
ATOM 701 N N . ARG A 1 89 ? -14.804 7.207 12.124 1.00 91.31 89 ARG A N 1
ATOM 702 C CA . ARG A 1 89 ? -15.246 7.179 10.730 1.00 91.31 89 ARG A CA 1
ATOM 703 C C . ARG A 1 89 ? -14.299 6.324 9.904 1.00 91.31 89 ARG A C 1
ATOM 705 O O . ARG A 1 89 ? -13.080 6.411 10.059 1.00 91.31 89 ARG A O 1
ATOM 712 N N . VAL A 1 90 ? -14.856 5.566 8.962 1.00 89.88 90 VAL A N 1
ATOM 713 C CA . VAL A 1 90 ? -14.045 4.833 7.986 1.00 89.88 90 VAL A CA 1
ATOM 714 C C . VAL A 1 90 ? -13.491 5.810 6.957 1.00 89.88 90 VAL A C 1
ATOM 716 O O . VAL A 1 90 ? -14.244 6.549 6.323 1.00 89.88 90 VAL A O 1
ATOM 719 N N . ARG A 1 91 ? -12.169 5.820 6.797 1.00 90.44 91 ARG A N 1
ATOM 720 C CA . ARG A 1 91 ? -11.460 6.642 5.810 1.00 90.44 91 ARG A CA 1
ATOM 721 C C . ARG A 1 91 ? -10.498 5.772 5.028 1.00 90.44 91 ARG A C 1
ATOM 723 O O . ARG A 1 91 ? -9.871 4.893 5.607 1.00 90.44 91 ARG A O 1
ATOM 730 N N . ALA A 1 92 ? -10.364 6.033 3.738 1.00 88.56 92 ALA A N 1
ATOM 731 C CA . ALA A 1 92 ? -9.461 5.294 2.875 1.00 88.56 92 ALA A CA 1
ATOM 732 C C . ALA A 1 92 ? -8.546 6.252 2.110 1.00 88.56 92 ALA A C 1
ATOM 734 O O . ALA A 1 92 ? -8.970 7.337 1.713 1.00 88.56 92 ALA A O 1
ATOM 735 N N . PHE A 1 93 ? -7.291 5.850 1.936 1.00 87.25 93 PHE A N 1
ATOM 736 C CA . PHE A 1 93 ? -6.224 6.670 1.378 1.00 87.25 93 PHE A CA 1
ATOM 737 C C . PHE A 1 93 ? -5.402 5.839 0.397 1.00 87.25 93 PHE A C 1
ATOM 739 O O . PHE A 1 93 ? -5.000 4.725 0.731 1.00 87.25 93 PHE A O 1
ATOM 746 N N . ALA A 1 94 ? -5.104 6.394 -0.776 1.00 88.81 94 ALA A N 1
ATOM 747 C CA . ALA A 1 94 ? -3.962 5.953 -1.567 1.00 88.81 94 ALA A CA 1
ATOM 748 C C . ALA A 1 94 ? -2.731 6.712 -1.066 1.00 88.81 94 ALA A C 1
ATOM 750 O O . ALA A 1 94 ? -2.748 7.943 -1.024 1.00 88.81 94 ALA A O 1
ATOM 751 N N . LEU A 1 95 ? -1.698 5.997 -0.620 1.00 90.00 95 LEU A N 1
ATOM 752 C CA . LEU A 1 95 ? -0.502 6.639 -0.089 1.00 90.00 95 LEU A CA 1
ATOM 753 C C . LEU A 1 95 ? 0.457 6.995 -1.216 1.00 90.00 95 LEU A C 1
ATOM 755 O O . LEU A 1 95 ? 1.046 6.105 -1.824 1.00 90.00 95 LEU A O 1
ATOM 759 N N . ASP A 1 96 ? 0.668 8.292 -1.412 1.00 92.62 96 ASP A N 1
ATOM 760 C CA . ASP A 1 96 ? 1.746 8.819 -2.241 1.00 92.62 96 ASP A CA 1
ATOM 761 C C . ASP A 1 96 ? 3.091 8.692 -1.514 1.00 92.62 96 ASP A C 1
ATOM 763 O O . ASP A 1 96 ? 3.382 9.454 -0.589 1.00 92.62 96 ASP A O 1
ATOM 767 N N . ALA A 1 97 ? 3.925 7.736 -1.917 1.00 92.00 97 ALA A N 1
ATOM 768 C CA . ALA A 1 97 ? 5.258 7.565 -1.347 1.00 92.00 97 ALA A CA 1
ATOM 769 C C . ALA A 1 97 ? 6.191 8.761 -1.608 1.00 92.00 97 ALA A C 1
ATOM 771 O O . ALA A 1 97 ? 7.214 8.903 -0.931 1.00 92.00 97 ALA A O 1
ATOM 772 N N . GLU A 1 98 ? 5.873 9.611 -2.588 1.00 92.44 98 GLU A N 1
ATOM 773 C CA . GLU A 1 98 ? 6.673 10.779 -2.936 1.00 92.44 98 GLU A CA 1
ATOM 774 C C . GLU A 1 98 ? 6.200 12.075 -2.278 1.00 92.44 98 GLU A C 1
ATOM 776 O O . GLU A 1 98 ? 6.962 13.047 -2.279 1.00 92.44 98 GLU A O 1
ATOM 781 N N . ALA A 1 99 ? 5.034 12.086 -1.630 1.00 93.38 99 ALA A N 1
ATOM 782 C CA . ALA A 1 99 ? 4.581 13.238 -0.862 1.00 93.38 99 ALA A CA 1
ATOM 783 C C . ALA A 1 99 ? 5.536 13.558 0.303 1.00 93.38 99 ALA A C 1
ATOM 785 O O . ALA A 1 99 ? 5.961 12.669 1.048 1.00 93.38 99 ALA A O 1
ATOM 786 N N . ASP A 1 100 ? 5.826 14.846 0.516 1.00 94.06 100 ASP A N 1
ATOM 787 C CA . ASP A 1 100 ? 6.765 15.306 1.552 1.00 94.06 100 ASP A CA 1
ATOM 788 C C . ASP A 1 100 ? 6.365 14.836 2.953 1.00 94.06 100 ASP A C 1
ATOM 790 O O . ASP A 1 100 ? 7.203 14.407 3.746 1.00 94.06 100 ASP A O 1
ATOM 794 N N . THR A 1 101 ? 5.065 14.842 3.248 1.00 91.00 101 THR A N 1
ATOM 795 C CA . THR A 1 101 ? 4.539 14.352 4.525 1.00 91.00 101 THR A CA 1
ATOM 796 C C . THR A 1 101 ? 4.805 12.860 4.719 1.00 91.00 101 THR A C 1
ATOM 798 O O . THR A 1 101 ? 5.132 12.438 5.825 1.00 91.00 101 THR A O 1
ATOM 801 N N . VAL A 1 102 ? 4.711 12.055 3.658 1.00 90.94 102 VAL A N 1
ATOM 802 C CA . VAL A 1 102 ? 4.976 10.612 3.727 1.00 90.94 102 VAL A CA 1
ATOM 803 C C . VAL A 1 102 ? 6.468 10.351 3.890 1.00 90.94 102 VAL A C 1
ATOM 805 O O . VAL A 1 102 ? 6.843 9.590 4.774 1.00 90.94 102 VAL A O 1
ATOM 808 N N . LYS A 1 103 ? 7.328 11.048 3.141 1.00 92.50 103 LYS A N 1
ATOM 809 C CA . LYS A 1 103 ? 8.790 10.993 3.320 1.00 92.50 103 LYS A CA 1
ATOM 810 C C . LYS A 1 103 ? 9.224 11.364 4.740 1.00 92.50 103 LYS A C 1
ATOM 812 O O . LYS A 1 103 ? 10.148 10.755 5.270 1.00 92.50 103 LYS A O 1
ATOM 817 N N . ALA A 1 104 ? 8.566 12.351 5.348 1.00 91.88 104 ALA A N 1
ATOM 818 C CA . ALA A 1 104 ? 8.873 12.805 6.701 1.00 91.88 104 ALA A CA 1
ATOM 819 C C . ALA A 1 104 ? 8.388 11.832 7.788 1.00 91.88 104 ALA A C 1
ATOM 821 O O . ALA A 1 104 ? 9.082 11.635 8.783 1.00 91.88 104 ALA A O 1
ATOM 822 N N . LEU A 1 105 ? 7.201 11.239 7.619 1.00 90.06 105 LEU A N 1
ATOM 823 C CA . LEU A 1 105 ? 6.591 10.365 8.628 1.00 90.06 105 LEU A CA 1
ATOM 824 C C . LEU A 1 105 ? 6.999 8.894 8.492 1.00 90.06 105 LEU A C 1
ATOM 826 O O . LEU A 1 105 ? 7.061 8.195 9.500 1.00 90.06 105 LEU A O 1
ATOM 830 N N . ILE A 1 106 ? 7.228 8.424 7.264 1.00 90.75 106 ILE A N 1
ATOM 831 C CA . ILE A 1 106 ? 7.497 7.023 6.920 1.00 90.75 106 ILE A CA 1
ATOM 832 C C . ILE A 1 106 ? 8.601 6.956 5.844 1.00 90.75 106 ILE A C 1
ATOM 834 O O . ILE A 1 106 ? 8.352 6.583 4.690 1.00 90.75 106 ILE A O 1
ATOM 838 N N . PRO A 1 107 ? 9.840 7.354 6.177 1.00 89.12 107 PRO A N 1
ATOM 839 C CA . PRO A 1 107 ? 10.931 7.459 5.208 1.00 89.12 107 PRO A CA 1
ATOM 840 C C . PRO A 1 107 ? 11.290 6.124 4.540 1.00 89.12 107 PRO A C 1
ATOM 842 O O . PRO A 1 107 ? 11.813 6.110 3.426 1.00 89.12 107 PRO A O 1
ATOM 845 N N . GLU A 1 108 ? 11.025 4.988 5.185 1.00 87.38 108 GLU A N 1
ATOM 846 C CA . GLU A 1 108 ? 11.227 3.660 4.608 1.00 87.38 108 GLU A CA 1
ATOM 847 C C . GLU A 1 108 ? 10.315 3.384 3.407 1.00 87.38 108 GLU A C 1
ATOM 849 O O . GLU A 1 108 ? 10.777 2.780 2.435 1.00 87.38 108 GLU A O 1
ATOM 854 N N . TYR A 1 109 ? 9.079 3.896 3.421 1.00 88.69 109 TYR A N 1
ATOM 855 C CA . TYR A 1 109 ? 8.132 3.727 2.319 1.00 88.69 109 TYR A CA 1
ATOM 856 C C . TYR A 1 109 ? 8.529 4.544 1.090 1.00 88.69 109 TYR A C 1
ATOM 858 O O . TYR A 1 109 ? 8.306 4.113 -0.036 1.00 88.69 109 TYR A O 1
ATOM 866 N N . ALA A 1 110 ? 9.224 5.665 1.275 1.00 87.56 110 ALA A N 1
ATOM 867 C CA . ALA A 1 110 ? 9.697 6.503 0.176 1.00 87.56 110 ALA A CA 1
ATOM 868 C C . ALA A 1 110 ? 10.943 5.951 -0.556 1.00 87.56 110 ALA A C 1
ATOM 870 O O . ALA A 1 110 ? 11.486 6.608 -1.451 1.00 87.56 110 ALA A O 1
ATOM 871 N N . ARG A 1 111 ? 11.439 4.758 -0.192 1.00 88.81 111 ARG A N 1
ATOM 872 C CA . ARG A 1 111 ? 12.642 4.170 -0.801 1.00 88.81 111 ARG A CA 1
ATOM 873 C C . ARG A 1 111 ? 12.346 3.584 -2.181 1.00 88.81 111 ARG A C 1
ATOM 875 O O . ARG A 1 111 ? 11.769 2.502 -2.319 1.00 88.81 111 ARG A O 1
ATOM 882 N N . LYS A 1 112 ? 12.824 4.284 -3.210 1.00 88.88 112 LYS A N 1
ATOM 883 C CA . LYS A 1 112 ? 12.812 3.814 -4.599 1.00 88.88 112 LYS A CA 1
ATOM 884 C C . LYS A 1 112 ? 13.706 2.576 -4.787 1.00 88.88 112 LYS A C 1
ATOM 886 O O . LYS A 1 112 ? 14.693 2.424 -4.067 1.00 88.88 112 LYS A O 1
ATOM 891 N N . PRO A 1 113 ? 13.415 1.719 -5.779 1.00 88.88 113 PRO A N 1
ATOM 892 C CA . PRO A 1 113 ? 12.216 1.725 -6.627 1.00 88.88 113 PRO A CA 1
ATOM 893 C C . PRO A 1 113 ? 11.057 0.892 -6.038 1.00 88.88 113 PRO A C 1
ATOM 895 O O . PRO A 1 113 ? 10.028 0.719 -6.680 1.00 88.88 113 PRO A O 1
ATOM 898 N N . VAL A 1 114 ? 11.233 0.323 -4.841 1.00 86.69 114 VAL A N 1
ATOM 899 C CA . VAL A 1 114 ? 10.372 -0.754 -4.322 1.00 86.69 114 VAL A CA 1
ATOM 900 C C . VAL A 1 114 ? 9.182 -0.223 -3.520 1.00 86.69 114 VAL A C 1
ATOM 902 O O . VAL A 1 114 ? 8.128 -0.856 -3.508 1.00 86.69 114 VAL A O 1
ATOM 905 N N . TYR A 1 115 ? 9.344 0.923 -2.853 1.00 89.69 115 TYR A N 1
ATOM 906 C CA . TYR A 1 115 ? 8.322 1.553 -2.014 1.00 89.69 115 TYR A CA 1
ATOM 907 C C . TYR A 1 115 ? 7.706 0.561 -1.004 1.00 89.69 115 TYR A C 1
ATOM 909 O O . TYR A 1 115 ? 6.511 0.240 -1.014 1.00 89.69 115 TYR A O 1
ATOM 917 N N . VAL A 1 116 ? 8.565 -0.013 -0.155 1.00 85.75 116 VAL A N 1
ATOM 918 C CA . VAL A 1 116 ? 8.164 -1.008 0.852 1.00 85.75 116 VAL A CA 1
ATOM 919 C C . VAL A 1 116 ? 7.562 -0.312 2.062 1.00 85.75 116 VAL A C 1
ATOM 921 O O . VAL A 1 116 ? 8.231 0.485 2.709 1.00 85.75 116 VAL A O 1
ATOM 924 N N . LEU A 1 117 ? 6.325 -0.662 2.403 1.00 89.62 117 LEU A N 1
ATOM 925 C CA . LEU A 1 117 ? 5.712 -0.298 3.674 1.00 89.62 117 LEU A CA 1
ATOM 926 C C . LEU A 1 117 ? 5.480 -1.575 4.468 1.00 89.62 117 LEU A C 1
ATOM 928 O O . LEU A 1 117 ? 4.656 -2.395 4.069 1.00 89.62 117 LEU A O 1
ATOM 932 N N . TYR A 1 118 ? 6.215 -1.730 5.564 1.00 88.44 118 TYR A N 1
ATOM 933 C CA . TYR A 1 118 ? 5.969 -2.811 6.503 1.00 88.44 118 TYR A CA 1
ATOM 934 C C . TYR A 1 118 ? 4.759 -2.471 7.370 1.00 88.44 118 TYR A C 1
ATOM 936 O O . TYR A 1 118 ? 4.539 -1.333 7.780 1.00 88.44 118 TYR A O 1
ATOM 944 N N . GLU A 1 119 ? 3.949 -3.473 7.649 1.00 90.00 119 GLU A N 1
ATOM 945 C CA . GLU A 1 119 ? 2.742 -3.366 8.448 1.00 90.00 119 GLU A CA 1
ATOM 946 C C . GLU A 1 119 ? 3.032 -2.965 9.903 1.00 90.00 119 GLU A C 1
ATOM 948 O O . GLU A 1 119 ? 2.236 -2.255 10.521 1.00 90.00 119 GLU A O 1
ATOM 953 N N . ASP A 1 120 ? 4.188 -3.356 10.445 1.00 91.00 120 ASP A N 1
ATOM 954 C CA . ASP A 1 120 ? 4.587 -3.031 11.815 1.00 91.00 120 ASP A CA 1
ATOM 955 C C . ASP A 1 120 ? 5.061 -1.578 11.990 1.00 91.00 120 ASP A C 1
ATOM 957 O O . ASP A 1 120 ? 5.027 -1.051 13.106 1.00 91.00 120 ASP A O 1
ATOM 961 N N . THR A 1 121 ? 5.373 -0.879 10.892 1.00 91.62 121 THR A N 1
ATOM 962 C CA . THR A 1 121 ? 5.519 0.585 10.870 1.00 91.62 121 THR A CA 1
ATOM 963 C C . THR A 1 121 ? 4.219 1.278 11.300 1.00 91.62 121 THR A C 1
ATOM 965 O O . THR A 1 121 ? 4.249 2.335 11.934 1.00 91.62 121 THR A O 1
ATOM 968 N N . LEU A 1 122 ? 3.055 0.696 10.983 1.00 91.56 122 LEU A N 1
ATOM 969 C CA . LEU A 1 122 ? 1.747 1.306 11.249 1.00 91.56 122 LEU A CA 1
ATOM 970 C C . LEU A 1 122 ? 1.191 0.967 12.646 1.00 91.56 122 LEU A C 1
ATOM 972 O O . LEU A 1 122 ? 0.309 1.678 13.140 1.00 91.56 122 LEU A O 1
ATOM 976 N N . GLY A 1 123 ? 1.691 -0.088 13.298 1.00 93.12 123 GLY A N 1
ATOM 977 C CA . GLY A 1 123 ? 1.192 -0.565 14.591 1.00 93.12 123 GLY A CA 1
ATOM 978 C C . GLY A 1 123 ? 1.490 -2.042 14.861 1.00 93.12 123 GLY A C 1
ATOM 979 O O . GLY A 1 123 ? 2.465 -2.585 14.364 1.00 93.12 123 GLY A O 1
ATOM 980 N N . GLU A 1 124 ? 0.669 -2.704 15.680 1.00 94.56 124 GLU A N 1
ATOM 981 C CA . GLU A 1 124 ? 0.767 -4.148 15.932 1.00 94.56 124 GLU A CA 1
ATOM 982 C C . GLU A 1 124 ? 0.031 -4.932 14.831 1.00 94.56 124 GLU A C 1
ATOM 984 O O . GLU A 1 124 ? -1.191 -4.799 14.715 1.00 94.56 124 GLU A O 1
ATOM 989 N N . PRO A 1 125 ? 0.719 -5.768 14.031 1.00 93.25 125 PRO A N 1
ATOM 990 C CA . PRO A 1 125 ? 0.061 -6.598 13.027 1.00 93.25 125 PRO A CA 1
ATOM 991 C C . PRO A 1 125 ? -0.774 -7.694 13.696 1.00 93.25 125 PRO A C 1
ATOM 993 O O . PRO A 1 125 ? -0.241 -8.518 14.441 1.00 93.25 125 PRO A O 1
ATOM 996 N N . LEU A 1 126 ? -2.075 -7.719 13.416 1.00 91.19 126 LEU A N 1
ATOM 997 C CA . LEU A 1 126 ? -3.033 -8.650 14.014 1.00 91.19 126 LEU A CA 1
ATOM 998 C C . LEU A 1 126 ? -3.363 -9.833 13.110 1.00 91.19 126 LEU A C 1
ATOM 1000 O O . LEU A 1 126 ? -3.551 -10.946 13.599 1.00 91.19 126 LEU A O 1
ATOM 1004 N N . ALA A 1 127 ? -3.488 -9.600 11.806 1.00 88.38 127 ALA A N 1
ATOM 1005 C CA . ALA A 1 127 ? -3.885 -10.634 10.862 1.00 88.38 127 ALA A CA 1
ATOM 1006 C C . ALA A 1 127 ? -3.466 -10.293 9.435 1.00 88.38 127 ALA A C 1
ATOM 1008 O O . ALA A 1 127 ? -3.362 -9.125 9.068 1.00 88.38 127 ALA A O 1
ATOM 1009 N N . ASP A 1 128 ? -3.313 -11.335 8.633 1.00 86.25 128 ASP A N 1
ATOM 1010 C CA . ASP A 1 128 ? -3.217 -11.251 7.185 1.00 86.25 128 ASP A CA 1
ATOM 1011 C C . ASP A 1 128 ? -4.579 -11.562 6.568 1.00 86.25 128 ASP A C 1
ATOM 1013 O O . ASP A 1 128 ? -5.271 -12.493 6.990 1.00 86.25 128 ASP A O 1
ATOM 1017 N N . VAL A 1 129 ? -4.965 -10.774 5.574 1.00 84.19 129 VAL A N 1
ATOM 1018 C CA . VAL A 1 129 ? -6.240 -10.883 4.868 1.00 84.19 129 VAL A CA 1
ATOM 1019 C C . VAL A 1 129 ? -5.966 -11.258 3.427 1.00 84.19 129 VAL A C 1
ATOM 1021 O O . VAL A 1 129 ? -5.101 -10.656 2.795 1.00 84.19 129 VAL A O 1
ATOM 1024 N N . TYR A 1 130 ? -6.720 -12.226 2.909 1.00 78.06 130 TYR A N 1
ATOM 1025 C CA . TYR A 1 130 ? -6.553 -12.718 1.547 1.00 78.06 130 TYR A CA 1
ATOM 1026 C C . TYR A 1 130 ? -7.826 -12.558 0.726 1.00 78.06 130 TYR A C 1
ATOM 1028 O O . TYR A 1 130 ? -8.902 -13.023 1.121 1.00 78.06 130 TYR A O 1
ATOM 1036 N N . PHE A 1 131 ? -7.686 -11.940 -0.445 1.00 73.50 131 PHE A N 1
ATOM 1037 C CA . PHE A 1 131 ? -8.773 -11.724 -1.395 1.00 73.50 131 PHE A CA 1
ATOM 1038 C C . PHE A 1 131 ? -8.633 -12.712 -2.551 1.00 73.50 131 PHE A C 1
ATOM 1040 O O . PHE A 1 131 ? -8.057 -12.410 -3.591 1.00 73.50 131 PHE A O 1
ATOM 1047 N N . LEU A 1 132 ? -9.152 -13.924 -2.358 1.00 67.94 132 LEU A N 1
ATOM 1048 C CA . LEU A 1 132 ? -9.119 -14.960 -3.387 1.00 67.94 132 LEU A CA 1
ATOM 1049 C C . LEU A 1 132 ? -10.418 -14.937 -4.214 1.00 67.94 132 LEU A C 1
ATOM 1051 O O . LEU A 1 132 ? -11.505 -14.857 -3.630 1.00 67.94 132 LEU A O 1
ATOM 1055 N N . PRO A 1 133 ? -10.345 -15.015 -5.559 1.00 64.62 133 PRO A N 1
ATOM 1056 C CA . PRO A 1 133 ? -11.529 -15.089 -6.410 1.00 64.62 133 PRO A CA 1
ATOM 1057 C C . PRO A 1 133 ? -12.467 -16.219 -5.980 1.00 64.62 133 PRO A C 1
ATOM 1059 O O . PRO A 1 133 ? -12.016 -17.324 -5.687 1.00 64.62 133 PRO A O 1
ATOM 1062 N N . GLU A 1 134 ? -13.772 -15.931 -5.941 1.00 66.88 134 GLU A N 1
ATOM 1063 C CA . GLU A 1 134 ? -14.836 -16.908 -5.637 1.00 66.88 134 GLU A CA 1
ATOM 1064 C C . GLU A 1 134 ? -14.735 -17.577 -4.254 1.00 66.88 134 GLU A C 1
ATOM 1066 O O . GLU A 1 134 ? -15.471 -18.519 -3.951 1.00 66.88 134 GLU A O 1
ATOM 1071 N N . LYS A 1 135 ? -13.853 -17.083 -3.379 1.00 65.69 135 LYS A N 1
ATOM 1072 C CA . LYS A 1 135 ? -13.741 -17.524 -1.991 1.00 65.69 135 LYS A CA 1
ATOM 1073 C C . LYS A 1 135 ? -14.232 -16.427 -1.044 1.00 65.69 135 LYS A C 1
ATOM 1075 O O . LYS A 1 135 ? -14.114 -15.238 -1.352 1.00 65.69 135 LYS A O 1
ATOM 1080 N N . PRO A 1 136 ? -14.774 -16.799 0.129 1.00 66.00 136 PRO A N 1
ATOM 1081 C CA . PRO A 1 136 ? -14.939 -15.857 1.225 1.00 66.00 136 PRO A CA 1
ATOM 1082 C C . PRO A 1 136 ? -13.603 -15.200 1.580 1.00 66.00 136 PRO A C 1
ATOM 1084 O O . PRO A 1 136 ? -12.540 -15.786 1.370 1.00 66.00 136 PRO A O 1
ATOM 1087 N N . LEU A 1 137 ? -13.668 -13.999 2.155 1.00 67.81 137 LEU A N 1
ATOM 1088 C CA . LEU A 1 137 ? -12.488 -13.306 2.661 1.00 67.81 137 LEU A CA 1
ATOM 1089 C C . LEU A 1 137 ? -11.762 -14.196 3.682 1.00 67.81 137 LEU A C 1
ATOM 1091 O O . LEU A 1 137 ? -12.346 -14.565 4.704 1.00 67.81 137 LEU A O 1
ATOM 1095 N N . GLY A 1 138 ? -10.513 -14.551 3.387 1.00 67.81 138 GLY A N 1
ATOM 1096 C CA . GLY A 1 138 ? -9.682 -15.378 4.257 1.00 67.81 138 GLY A CA 1
ATOM 1097 C C . GLY A 1 138 ? -8.923 -14.527 5.270 1.00 67.81 138 GLY A C 1
ATOM 1098 O O . GLY A 1 138 ? -8.484 -13.428 4.937 1.00 67.81 138 GLY A O 1
ATOM 1099 N N . TRP A 1 139 ? -8.749 -15.047 6.486 1.00 79.75 139 TRP A N 1
ATOM 1100 C CA . TRP A 1 139 ? -8.010 -14.386 7.563 1.00 79.75 139 TRP A CA 1
ATOM 1101 C C . TRP A 1 139 ? -7.024 -15.364 8.188 1.00 79.75 139 TRP A C 1
ATOM 1103 O O . TRP A 1 139 ? -7.396 -16.485 8.536 1.00 79.75 139 TRP A O 1
ATOM 1113 N N . VAL A 1 140 ? -5.786 -14.924 8.380 1.00 81.94 140 VAL A N 1
ATOM 1114 C CA . VAL A 1 140 ? -4.777 -15.645 9.156 1.00 81.94 140 VAL A CA 1
ATOM 1115 C C . VAL A 1 140 ? -4.357 -14.744 10.304 1.00 81.94 140 VAL A C 1
ATOM 1117 O O . VAL A 1 140 ? -3.662 -13.752 10.105 1.00 81.94 140 VAL A O 1
ATOM 1120 N N . PHE A 1 141 ? -4.812 -15.063 11.514 1.00 84.31 141 PHE A N 1
ATOM 1121 C CA . PHE A 1 141 ? -4.430 -14.304 12.700 1.00 84.31 141 PHE A CA 1
ATOM 1122 C C . PHE A 1 141 ? -2.954 -14.520 13.016 1.00 84.31 141 PHE A C 1
ATOM 1124 O O . PHE A 1 141 ? -2.464 -15.650 13.054 1.00 84.31 141 PHE A O 1
ATOM 1131 N N . ARG A 1 142 ? -2.253 -13.426 13.294 1.00 81.81 142 ARG A N 1
ATOM 1132 C CA . ARG A 1 142 ? -0.873 -13.463 13.754 1.00 81.81 142 ARG A CA 1
ATOM 1133 C C . ARG A 1 142 ? -0.873 -13.649 15.263 1.00 81.81 142 ARG A C 1
ATOM 1135 O O . ARG A 1 142 ? -1.528 -12.919 16.003 1.00 81.81 142 ARG A O 1
ATOM 1142 N N . SER A 1 143 ? -0.125 -14.639 15.742 1.00 65.56 143 SER A N 1
ATOM 1143 C CA . SER A 1 143 ? 0.114 -14.789 17.176 1.00 65.56 143 SER A CA 1
ATOM 1144 C C . SER A 1 143 ? 0.843 -13.545 17.682 1.00 65.56 143 SER A C 1
ATOM 1146 O O . SER A 1 143 ? 1.959 -13.26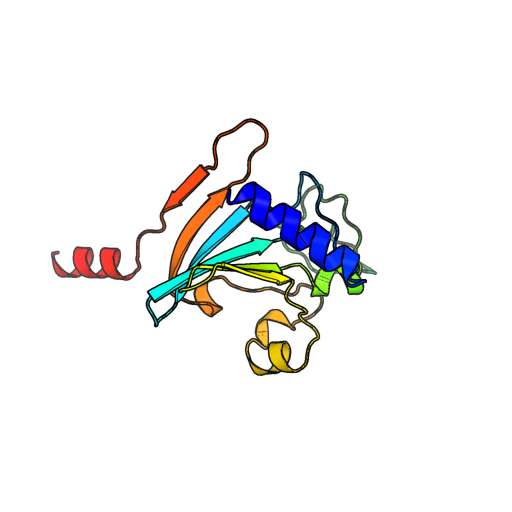8 17.232 1.00 65.56 143 SER A O 1
ATOM 1148 N N . SER A 1 144 ? 0.245 -12.795 18.609 1.00 57.44 144 SER A N 1
ATOM 1149 C CA . SER A 1 144 ? 0.905 -11.611 19.161 1.00 57.44 144 SER A CA 1
ATOM 1150 C C . SER A 1 144 ? 2.242 -12.007 19.797 1.00 57.44 144 SER A C 1
ATOM 1152 O O . SER A 1 144 ? 2.349 -13.015 20.508 1.00 57.44 144 SER A O 1
ATOM 1154 N N . LYS A 1 145 ? 3.288 -11.187 19.611 1.00 54.25 145 LYS A N 1
ATOM 1155 C CA . LYS A 1 145 ? 4.560 -11.353 20.349 1.00 54.25 145 LYS A CA 1
ATOM 1156 C C . LYS A 1 145 ? 4.319 -11.367 21.872 1.00 54.25 145 LYS A C 1
ATOM 1158 O O . LYS A 1 145 ? 5.103 -11.944 22.626 1.00 54.25 145 LYS A O 1
ATOM 1163 N N . ARG A 1 146 ? 3.210 -10.764 22.321 1.00 51.00 146 ARG A N 1
ATOM 1164 C CA . ARG A 1 146 ? 2.719 -10.757 23.704 1.00 51.00 146 ARG A CA 1
ATOM 1165 C C . ARG A 1 146 ? 2.220 -12.132 24.174 1.00 51.00 146 ARG A C 1
ATOM 1167 O O . ARG A 1 146 ? 2.577 -12.537 25.278 1.00 51.00 146 ARG A O 1
ATOM 1174 N N . ALA A 1 147 ? 1.481 -12.871 23.345 1.00 45.44 147 ALA A N 1
ATOM 1175 C CA . ALA A 1 147 ? 1.025 -14.229 23.650 1.00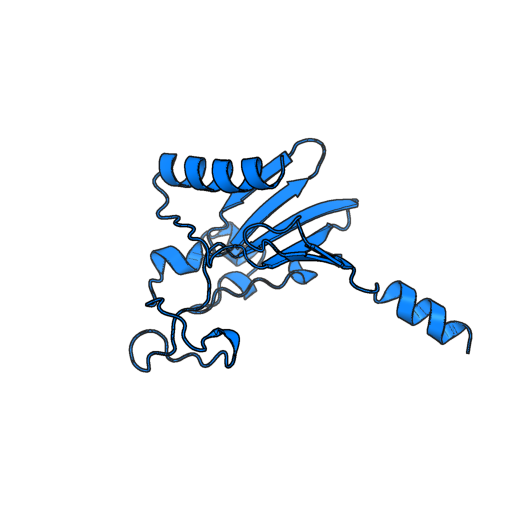 45.44 147 ALA A CA 1
ATOM 1176 C C . ALA A 1 147 ? 2.204 -15.212 23.765 1.00 45.44 147 ALA A C 1
ATOM 1178 O O . ALA A 1 147 ? 2.283 -15.969 24.729 1.00 45.44 147 ALA A O 1
ATOM 1179 N N . LEU A 1 148 ? 3.183 -15.114 22.858 1.00 43.94 148 LEU A N 1
ATOM 1180 C CA . LEU A 1 148 ? 4.403 -15.934 22.889 1.00 43.94 148 LEU A CA 1
ATOM 1181 C C . LEU A 1 148 ? 5.292 -15.651 24.116 1.00 43.94 148 LEU A C 1
ATOM 1183 O O . LEU A 1 148 ? 5.898 -16.571 24.666 1.00 43.94 148 LEU A O 1
ATOM 1187 N N . ARG A 1 149 ? 5.361 -14.395 24.589 1.00 46.91 149 ARG A N 1
ATOM 1188 C CA . ARG A 1 149 ? 6.070 -14.047 25.837 1.00 46.91 149 ARG A CA 1
ATOM 1189 C C . ARG A 1 149 ? 5.352 -14.554 27.091 1.00 46.91 149 ARG A C 1
ATOM 1191 O O . ARG A 1 149 ? 6.022 -15.063 27.982 1.00 46.91 149 ARG A O 1
ATOM 1198 N N . ALA A 1 150 ? 4.023 -14.465 27.150 1.00 47.69 150 ALA A N 1
ATOM 1199 C CA . ALA A 1 150 ? 3.234 -14.961 28.284 1.00 47.69 150 ALA A CA 1
ATOM 1200 C C . ALA A 1 150 ? 3.249 -16.498 28.411 1.00 47.69 150 ALA A C 1
ATOM 1202 O O . ALA A 1 150 ? 3.061 -17.036 29.500 1.00 47.69 150 ALA A O 1
ATOM 1203 N N . GLN A 1 151 ? 3.485 -17.205 27.303 1.00 46.34 151 GLN A N 1
ATOM 1204 C CA . GLN A 1 151 ? 3.618 -18.662 27.280 1.00 46.34 151 GLN A CA 1
ATOM 1205 C C . GLN A 1 151 ? 5.021 -19.124 27.713 1.00 46.34 151 GLN A C 1
ATOM 1207 O O . GLN A 1 151 ? 5.156 -20.162 28.351 1.00 46.34 151 GLN A O 1
ATOM 1212 N N . ARG A 1 152 ? 6.061 -18.324 27.431 1.00 46.44 152 ARG A N 1
ATOM 1213 C CA . ARG A 1 152 ? 7.454 -18.581 27.842 1.00 46.44 152 ARG A CA 1
ATOM 1214 C C . ARG A 1 152 ? 7.774 -18.227 29.294 1.00 46.44 152 ARG A C 1
ATOM 1216 O O . ARG A 1 152 ? 8.774 -18.706 29.798 1.00 46.44 152 ARG A O 1
ATOM 1223 N N . SER A 1 153 ? 6.962 -17.410 29.963 1.00 47.88 153 SER A N 1
ATOM 1224 C CA . SER A 1 153 ? 7.125 -17.104 31.395 1.00 47.88 153 SER A CA 1
ATOM 1225 C C . SER A 1 153 ? 6.395 -18.090 32.318 1.00 47.88 153 SER A C 1
ATOM 1227 O O . SER A 1 153 ? 6.277 -17.834 33.514 1.00 47.88 153 SER A O 1
ATOM 1229 N N . LYS A 1 154 ? 5.814 -19.155 31.752 1.00 48.84 154 LYS A N 1
ATOM 1230 C CA . LYS A 1 154 ? 5.112 -20.236 32.465 1.00 48.84 154 LYS A CA 1
ATOM 1231 C C . LYS A 1 154 ? 5.806 -21.600 32.307 1.00 48.84 154 LYS A C 1
ATOM 1233 O O . LYS A 1 154 ? 5.230 -22.609 32.704 1.00 48.84 154 LYS A O 1
ATOM 1238 N N . LEU A 1 155 ? 7.002 -21.612 31.720 1.00 42.91 155 LEU A N 1
ATOM 1239 C CA . LEU A 1 155 ? 7.942 -22.734 31.641 1.00 42.91 155 LEU A CA 1
ATOM 1240 C C . LEU A 1 155 ? 9.219 -22.325 32.377 1.00 42.91 155 LEU A C 1
ATOM 1242 O O . LEU A 1 155 ? 9.857 -23.226 32.956 1.00 42.91 155 LEU A O 1
#

Sequence (155 aa):
MLKDIIFSTVAAARSAGLSVEVNRFDLFHGHVVQRRNGDIVLLLHASEYPARNLESFPVNLGYCQIDSPLEYHSATMQFRNLLVLFSDRVRAFALDAEADTVKALIPEYARKPVYVLYEDTLGEPLADVYFLPEKPLGWVFRSSKRALRAQRSKL

pLDDT: mean 80.38, std 13.77, range [42.91, 95.94]

Organism: NCBI:txid878477